Protein AF-A0A935B4Y3-F1 (afdb_monomer)

Foldseek 3Di:
DKDFDAAWDKDWDADDQPFDADDDPPLQDWWWKFKDKQNHTQDIDTGHHDVLVVCCVPPNDVSSVVRSVSRGGRMDTDGGGMIDIDIDTDDDDLVDDPDDDDPPDPPPPDPSRPDPPDD

Structure (mmCIF, N/CA/C/O backbone):
data_AF-A0A935B4Y3-F1
#
_entry.id   AF-A0A935B4Y3-F1
#
loop_
_atom_site.group_PDB
_atom_site.id
_atom_site.type_symbol
_atom_site.label_atom_id
_atom_site.label_alt_id
_atom_site.label_comp_id
_atom_site.label_asym_id
_atom_site.label_entity_id
_atom_site.label_seq_id
_atom_site.pdbx_PDB_ins_code
_atom_site.Cartn_x
_atom_site.Cartn_y
_atom_site.Cartn_z
_atom_site.occupancy
_atom_site.B_iso_or_equiv
_atom_site.auth_seq_id
_atom_site.auth_comp_id
_atom_site.auth_asym_id
_atom_site.auth_atom_id
_atom_site.pdbx_PDB_model_num
ATOM 1 N N . MET A 1 1 ? -0.509 -6.321 11.511 1.00 90.62 1 MET A N 1
ATOM 2 C CA . MET A 1 1 ? -0.056 -5.578 12.703 1.00 90.62 1 MET A CA 1
ATOM 3 C C . MET A 1 1 ? -1.295 -5.080 13.417 1.00 90.62 1 MET A C 1
ATOM 5 O O . MET A 1 1 ? -2.288 -4.817 12.747 1.00 90.62 1 MET A O 1
ATOM 9 N N . ASP A 1 2 ? -1.262 -5.025 14.742 1.00 96.38 2 ASP A N 1
ATOM 10 C CA . ASP A 1 2 ? -2.364 -4.474 15.527 1.00 96.38 2 ASP A CA 1
ATOM 11 C C . ASP A 1 2 ? -2.049 -3.010 15.843 1.00 96.38 2 ASP A C 1
ATOM 13 O O . ASP A 1 2 ? -0.922 -2.686 16.223 1.00 96.38 2 ASP A O 1
ATOM 17 N N . HIS A 1 3 ? -3.020 -2.128 15.624 1.00 95.94 3 HIS A N 1
ATOM 18 C CA . HIS A 1 3 ? -2.878 -0.685 15.788 1.00 95.94 3 HIS A CA 1
ATOM 19 C C . HIS A 1 3 ? -4.051 -0.127 16.594 1.00 95.94 3 HIS A C 1
ATOM 21 O O . HIS A 1 3 ? -5.189 -0.549 16.393 1.00 95.94 3 HIS A O 1
ATOM 27 N N . ILE A 1 4 ? -3.777 0.815 17.499 1.00 97.25 4 ILE A N 1
ATOM 28 C CA . ILE A 1 4 ? -4.808 1.481 18.300 1.00 97.25 4 ILE A CA 1
ATOM 29 C C . ILE A 1 4 ? -5.121 2.834 17.670 1.00 97.25 4 ILE A C 1
ATOM 31 O O . ILE A 1 4 ? -4.281 3.733 17.678 1.00 97.25 4 ILE A O 1
ATOM 35 N N . PHE A 1 5 ? -6.343 2.980 17.168 1.00 97.56 5 PHE A N 1
ATOM 36 C CA . PHE A 1 5 ? -6.866 4.242 16.668 1.00 97.56 5 PHE A CA 1
ATOM 37 C C . PHE A 1 5 ? -7.464 5.047 17.836 1.00 97.56 5 PHE A C 1
ATOM 39 O O . PHE A 1 5 ? -8.322 4.528 18.556 1.00 97.56 5 PHE A O 1
ATOM 46 N N . PRO A 1 6 ? -7.024 6.297 18.070 1.00 97.38 6 PRO A N 1
ATOM 47 C CA . PRO A 1 6 ? -7.409 7.067 19.257 1.00 97.38 6 PRO A CA 1
ATOM 48 C C . PRO A 1 6 ? -8.861 7.562 19.239 1.00 97.38 6 PRO A C 1
ATOM 50 O O . PRO A 1 6 ? -9.416 7.857 20.295 1.00 97.38 6 PRO A O 1
ATOM 53 N N . ALA A 1 7 ? -9.470 7.685 18.058 1.00 97.88 7 ALA A N 1
ATOM 54 C CA . ALA A 1 7 ? -10.818 8.215 17.886 1.00 97.88 7 ALA A CA 1
ATOM 55 C C . ALA A 1 7 ? -11.513 7.628 16.649 1.00 97.88 7 ALA A C 1
ATOM 57 O O . ALA A 1 7 ? -10.876 7.073 15.753 1.00 97.88 7 ALA A O 1
ATOM 58 N N . ASP A 1 8 ? -12.827 7.808 16.569 1.00 98.12 8 ASP A N 1
ATOM 59 C CA . ASP A 1 8 ? -13.571 7.582 15.335 1.00 98.12 8 ASP A CA 1
ATOM 60 C C . ASP A 1 8 ? -13.166 8.639 14.302 1.00 98.12 8 ASP A C 1
ATOM 62 O O . ASP A 1 8 ? -13.264 9.838 14.571 1.00 98.12 8 ASP A O 1
ATOM 66 N N . GLY A 1 9 ? -12.732 8.223 13.112 1.00 97.50 9 GLY A N 1
ATOM 67 C CA . GLY A 1 9 ? -12.275 9.192 12.120 1.00 97.50 9 GLY A CA 1
ATOM 68 C C . GLY A 1 9 ? -11.803 8.613 10.796 1.00 97.50 9 GLY A C 1
ATOM 69 O O . GLY A 1 9 ? -11.856 7.406 10.552 1.00 97.50 9 GLY A O 1
ATOM 70 N N . GLU A 1 10 ? -11.368 9.524 9.929 1.00 97.94 10 GLU A N 1
ATOM 71 C CA . GLU A 1 10 ? -10.611 9.211 8.721 1.00 97.94 10 GLU A CA 1
ATOM 72 C C . GLU A 1 10 ? -9.119 9.174 9.061 1.00 97.94 10 GLU A C 1
ATOM 74 O O . GLU A 1 10 ? -8.600 10.066 9.732 1.00 97.94 10 GLU A O 1
ATOM 79 N N . TYR A 1 11 ? -8.447 8.132 8.589 1.00 97.31 11 TYR A N 1
ATOM 80 C CA . TYR A 1 11 ? -7.025 7.898 8.770 1.00 97.31 11 TYR A CA 1
ATOM 81 C C . TYR A 1 11 ? 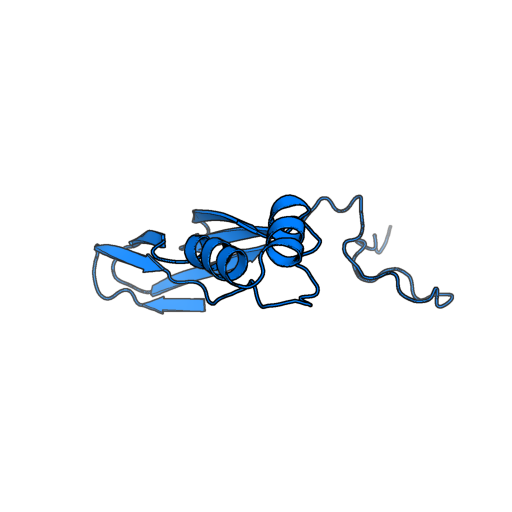-6.350 7.723 7.418 1.00 97.31 11 TYR A C 1
ATOM 83 O O . TYR A 1 11 ? -6.983 7.352 6.426 1.00 97.31 11 TYR A O 1
ATOM 91 N N . GLU A 1 12 ? -5.045 7.971 7.401 1.00 97.38 12 GLU A N 1
ATOM 92 C CA . GLU A 1 12 ? -4.206 7.818 6.224 1.00 97.38 12 GLU A CA 1
ATOM 93 C C . GLU A 1 12 ? -3.199 6.685 6.431 1.00 97.38 12 GLU A C 1
ATOM 95 O O . GLU A 1 12 ? -2.458 6.653 7.415 1.00 97.38 12 GLU A O 1
ATOM 100 N N . LEU A 1 13 ? -3.171 5.754 5.482 1.00 96.19 13 LEU A N 1
ATOM 101 C CA . LEU A 1 13 ? -2.174 4.704 5.380 1.00 96.19 13 LEU A CA 1
ATOM 102 C C . LEU A 1 13 ? -1.134 5.096 4.327 1.00 96.19 13 LEU A C 1
ATOM 104 O O . LEU A 1 13 ? -1.454 5.345 3.165 1.00 96.19 13 LEU A O 1
ATOM 108 N N . ASN A 1 14 ? 0.131 5.082 4.736 1.00 97.31 14 ASN A N 1
ATOM 109 C CA . ASN A 1 14 ? 1.274 5.190 3.841 1.00 97.31 14 ASN A CA 1
ATOM 110 C C . ASN A 1 14 ? 2.041 3.871 3.863 1.00 97.31 14 ASN A C 1
ATOM 112 O O . ASN A 1 14 ? 2.554 3.451 4.900 1.00 97.31 14 ASN A O 1
ATOM 116 N N . ILE A 1 15 ? 2.116 3.212 2.711 1.00 95.25 15 ILE A N 1
ATOM 117 C CA . ILE A 1 15 ? 2.874 1.975 2.536 1.00 95.25 15 ILE A CA 1
ATOM 118 C C . ILE A 1 15 ? 4.280 2.358 2.079 1.00 95.25 15 ILE A C 1
ATOM 120 O O . ILE A 1 15 ? 4.450 3.261 1.259 1.00 95.25 15 ILE A O 1
ATOM 124 N N . ASN A 1 16 ? 5.310 1.711 2.625 1.00 92.56 16 ASN A N 1
ATOM 125 C CA . ASN A 1 16 ? 6.701 1.982 2.253 1.00 92.56 16 ASN A CA 1
ATOM 126 C C . ASN A 1 16 ? 6.947 1.791 0.750 1.00 92.56 16 ASN A C 1
ATOM 128 O O . ASN A 1 16 ? 6.230 1.054 0.080 1.00 92.56 16 ASN A O 1
ATOM 132 N N . ASN A 1 17 ? 7.976 2.465 0.232 1.00 91.69 17 ASN A N 1
ATOM 133 C CA . ASN A 1 17 ? 8.332 2.372 -1.182 1.00 91.69 17 ASN A CA 1
ATOM 134 C C . ASN A 1 17 ? 8.700 0.929 -1.546 1.00 91.69 17 ASN A C 1
ATOM 136 O O . ASN A 1 17 ? 9.545 0.316 -0.884 1.00 91.69 17 ASN A O 1
ATOM 140 N N . MET A 1 18 ? 8.070 0.425 -2.605 1.00 89.69 18 MET A N 1
ATOM 141 C CA . MET A 1 18 ? 8.258 -0.935 -3.117 1.00 89.69 18 MET A CA 1
ATOM 142 C C . MET A 1 18 ? 9.045 -0.934 -4.428 1.00 89.69 18 MET A C 1
ATOM 144 O O . MET A 1 18 ? 9.868 -1.819 -4.637 1.00 89.69 18 MET A O 1
ATOM 148 N N . ALA A 1 19 ? 8.870 0.090 -5.270 1.00 88.69 19 ALA A N 1
ATOM 149 C CA . ALA A 1 19 ? 9.716 0.285 -6.440 1.00 88.69 19 ALA A CA 1
ATOM 150 C C . ALA A 1 19 ? 11.042 0.939 -6.026 1.00 88.69 19 ALA A C 1
ATOM 152 O O . ALA A 1 19 ? 11.064 1.895 -5.241 1.00 88.69 19 ALA A O 1
ATOM 153 N N . ARG A 1 20 ? 12.148 0.429 -6.568 1.00 80.44 20 ARG A N 1
ATOM 154 C CA . ARG A 1 20 ? 13.507 0.977 -6.431 1.00 80.44 20 ARG A CA 1
ATOM 155 C C . ARG A 1 20 ? 14.163 1.020 -7.821 1.00 80.44 20 ARG A C 1
ATOM 157 O O . ARG A 1 20 ? 13.621 0.462 -8.769 1.00 80.44 20 ARG A O 1
ATOM 164 N N . ALA A 1 21 ? 15.280 1.728 -7.958 1.00 71.69 21 ALA A N 1
ATOM 165 C CA . ALA A 1 21 ? 15.923 1.951 -9.255 1.00 71.69 21 ALA A CA 1
ATOM 166 C C . ALA A 1 21 ? 16.534 0.675 -9.882 1.00 71.69 21 ALA A C 1
ATOM 168 O O . ALA A 1 21 ? 16.873 -0.265 -9.167 1.00 71.69 21 ALA A O 1
ATOM 169 N N . LEU A 1 22 ? 16.698 0.729 -11.214 1.00 58.72 22 LEU A N 1
ATOM 170 C CA . LEU A 1 22 ? 17.447 -0.095 -12.192 1.00 58.72 22 LEU A CA 1
ATOM 171 C C . LEU A 1 22 ? 17.428 -1.638 -12.109 1.00 58.72 22 LEU A C 1
ATOM 173 O O . LEU A 1 22 ? 17.407 -2.258 -13.165 1.00 58.72 22 LEU A O 1
ATOM 177 N N . TRP A 1 23 ? 17.410 -2.276 -10.937 1.00 57.28 23 TRP A N 1
ATOM 178 C CA . TRP A 1 23 ? 17.471 -3.740 -10.802 1.00 57.28 23 TRP A CA 1
ATOM 179 C C . TRP A 1 23 ? 16.712 -4.213 -9.559 1.00 57.28 23 TRP A C 1
ATOM 181 O O . TRP A 1 23 ? 17.306 -4.457 -8.507 1.00 57.28 23 TRP A O 1
ATOM 191 N N . VAL A 1 24 ? 15.386 -4.318 -9.665 1.00 59.06 24 VAL A N 1
ATOM 192 C CA . VAL A 1 24 ? 14.53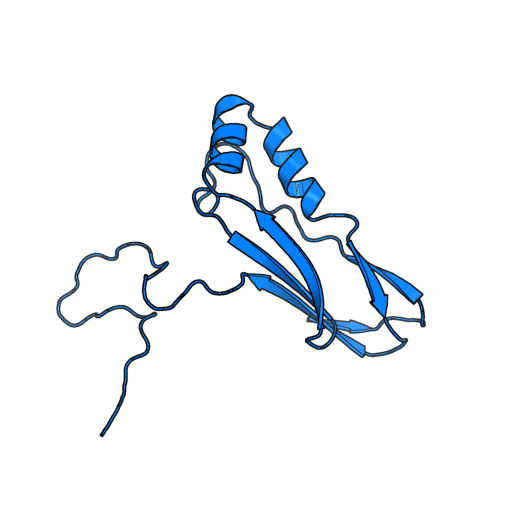1 -4.792 -8.567 1.00 59.06 24 VAL A CA 1
ATOM 193 C C . VAL A 1 24 ? 13.891 -6.110 -8.955 1.00 59.06 24 VAL A C 1
ATOM 195 O O . VAL A 1 24 ? 12.956 -6.130 -9.749 1.00 59.06 24 VAL A O 1
ATOM 198 N N . GLU A 1 25 ? 14.388 -7.193 -8.361 1.00 64.06 25 GLU A N 1
ATOM 199 C CA . GLU A 1 25 ? 13.717 -8.492 -8.400 1.00 64.06 25 GLU A CA 1
ATOM 200 C C . GLU A 1 25 ? 12.277 -8.346 -7.883 1.00 64.06 25 GLU A C 1
ATOM 202 O O . GLU A 1 25 ? 12.036 -7.775 -6.814 1.00 64.06 25 GLU A O 1
ATOM 207 N N . GLY A 1 26 ? 11.318 -8.855 -8.651 1.00 70.94 26 GLY A N 1
ATOM 208 C CA . GLY A 1 26 ? 9.892 -8.833 -8.345 1.00 70.94 26 GLY A CA 1
ATOM 209 C C . GLY A 1 26 ? 9.087 -7.751 -9.068 1.00 70.94 26 GLY A C 1
ATOM 210 O O . GLY A 1 26 ? 7.862 -7.866 -9.096 1.00 70.94 26 GLY A O 1
ATOM 211 N N . MET A 1 27 ? 9.722 -6.743 -9.684 1.00 84.31 27 MET A N 1
ATOM 212 C CA . MET A 1 27 ? 9.018 -5.733 -10.499 1.00 84.31 27 MET A CA 1
ATOM 213 C C . MET A 1 27 ? 8.715 -6.215 -11.921 1.00 84.31 27 MET A C 1
ATOM 215 O O . MET A 1 27 ? 7.835 -5.660 -12.574 1.00 84.31 27 MET A O 1
ATOM 219 N N . GLU A 1 28 ? 9.365 -7.286 -12.381 1.00 82.38 28 GLU A N 1
ATOM 220 C CA . GLU A 1 28 ? 9.085 -7.925 -13.670 1.00 82.38 28 GLU A CA 1
ATOM 221 C C . GLU A 1 28 ? 7.681 -8.551 -13.746 1.00 82.38 28 GLU A C 1
ATOM 223 O O . GLU A 1 28 ? 7.148 -8.778 -14.832 1.00 82.38 28 GLU A O 1
ATOM 228 N N . PHE A 1 29 ? 7.059 -8.798 -12.593 1.00 85.56 29 PHE A N 1
ATOM 229 C CA . PHE A 1 29 ? 5.751 -9.422 -12.485 1.00 85.56 29 PHE A CA 1
ATOM 230 C C . PHE A 1 29 ? 4.688 -8.427 -12.036 1.00 85.56 29 PHE A C 1
ATOM 232 O O . PHE A 1 29 ? 4.938 -7.576 -11.186 1.00 85.56 29 PHE A O 1
ATOM 239 N N . GLU A 1 30 ? 3.473 -8.571 -12.568 1.00 89.75 30 GLU A N 1
ATOM 240 C CA . GLU A 1 30 ? 2.331 -7.843 -12.027 1.00 89.75 30 GLU A CA 1
ATOM 241 C C . GLU A 1 30 ? 1.974 -8.408 -10.645 1.00 89.75 30 GLU A C 1
ATOM 243 O O . GLU A 1 30 ? 1.649 -9.594 -10.511 1.00 89.75 30 GLU A O 1
ATOM 248 N N . ASN A 1 31 ? 2.029 -7.550 -9.625 1.00 89.62 31 ASN A N 1
ATOM 249 C CA . ASN A 1 31 ? 1.689 -7.881 -8.249 1.00 89.62 31 ASN A CA 1
ATOM 250 C C . ASN A 1 31 ? 0.477 -7.068 -7.791 1.00 89.62 31 ASN A C 1
ATOM 252 O O . ASN A 1 31 ? 0.484 -5.838 -7.824 1.00 89.62 31 ASN A O 1
ATOM 256 N N . GLN A 1 32 ? -0.543 -7.762 -7.285 1.00 93.00 32 GLN A N 1
ATOM 257 C CA . GLN A 1 32 ? -1.744 -7.142 -6.728 1.00 93.00 32 GLN A CA 1
ATOM 258 C C . GLN A 1 32 ? -1.562 -6.932 -5.224 1.00 93.00 32 GLN A C 1
ATOM 260 O O . GLN A 1 32 ? -1.714 -7.863 -4.430 1.00 93.00 32 GLN A O 1
ATOM 265 N N . LEU A 1 33 ? -1.205 -5.714 -4.827 1.00 94.31 33 LEU A N 1
ATOM 266 C CA . LEU A 1 33 ? -1.083 -5.321 -3.429 1.00 94.31 33 LEU A CA 1
ATOM 267 C C . LEU A 1 33 ? -2.463 -4.972 -2.868 1.00 94.31 33 LEU A C 1
ATOM 269 O O . LEU A 1 33 ? -3.209 -4.200 -3.464 1.00 94.31 33 LEU A O 1
ATOM 273 N N . VAL A 1 34 ? -2.781 -5.491 -1.684 1.00 96.62 34 VAL A N 1
ATOM 274 C CA . VAL A 1 34 ? -4.025 -5.213 -0.962 1.00 96.62 34 VAL A CA 1
ATOM 275 C C . VAL A 1 34 ? -3.733 -4.726 0.453 1.00 96.62 34 VAL A C 1
ATOM 277 O O . VAL A 1 34 ? -2.865 -5.264 1.146 1.00 96.62 34 VAL A O 1
ATOM 280 N N . ALA A 1 35 ? -4.489 -3.722 0.899 1.00 97.31 35 ALA A N 1
ATOM 281 C CA . ALA A 1 35 ? -4.522 -3.300 2.294 1.00 97.31 35 ALA A CA 1
ATOM 282 C C . ALA A 1 35 ? -5.891 -3.607 2.903 1.00 97.31 35 ALA A C 1
ATOM 284 O O . ALA A 1 35 ? -6.934 -3.335 2.298 1.00 97.31 35 ALA A O 1
ATOM 285 N N . LEU A 1 36 ? -5.882 -4.170 4.108 1.00 97.69 36 LEU A N 1
ATOM 286 C CA . LEU A 1 36 ? -7.072 -4.560 4.848 1.00 97.69 36 LEU A CA 1
ATOM 287 C C . LEU A 1 36 ? -7.056 -3.974 6.257 1.00 97.69 36 LEU A C 1
ATOM 289 O O . LEU A 1 36 ? -6.009 -3.931 6.907 1.00 97.69 36 LEU A O 1
ATOM 293 N N . VAL A 1 37 ? -8.242 -3.602 6.731 1.00 97.50 37 VAL A N 1
ATOM 294 C CA . VAL A 1 37 ? -8.518 -3.237 8.123 1.00 97.50 37 VAL A CA 1
ATOM 295 C C . VAL A 1 37 ? -9.604 -4.179 8.627 1.00 97.50 37 VAL A C 1
ATOM 297 O O . VAL A 1 37 ? -10.667 -4.274 8.022 1.00 97.50 37 VAL A O 1
ATOM 300 N N . ASP A 1 38 ? -9.296 -4.955 9.665 1.00 96.81 38 ASP A N 1
ATOM 301 C CA . ASP A 1 38 ? -10.160 -6.013 10.221 1.00 96.81 38 ASP A CA 1
ATOM 302 C C . ASP A 1 38 ? -10.675 -7.016 9.176 1.00 96.81 38 ASP A C 1
ATOM 304 O O . ASP A 1 38 ? -11.808 -7.487 9.222 1.00 96.81 38 ASP A O 1
ATOM 308 N N . GLY A 1 39 ? -9.833 -7.333 8.189 1.00 95.44 39 GLY A N 1
ATOM 309 C CA . GLY A 1 39 ? -10.184 -8.238 7.091 1.00 95.44 39 GLY A CA 1
ATOM 310 C C . GLY A 1 39 ? -11.031 -7.602 5.984 1.00 95.44 39 GLY A C 1
ATOM 311 O O . GLY A 1 39 ? -11.261 -8.243 4.962 1.00 95.44 39 GLY A O 1
ATOM 312 N N . VAL A 1 40 ? -11.437 -6.338 6.125 1.00 96.06 40 VAL A N 1
ATOM 313 C CA . VAL A 1 40 ? -12.122 -5.582 5.071 1.00 96.06 40 VAL A CA 1
ATOM 314 C C . VAL A 1 40 ? -11.089 -4.884 4.196 1.00 96.06 40 VAL A C 1
ATOM 316 O O . VAL A 1 40 ? -10.238 -4.146 4.690 1.00 96.06 40 VAL A O 1
ATOM 319 N N . LYS A 1 41 ? -11.156 -5.109 2.881 1.00 96.75 41 LYS A N 1
ATOM 320 C CA . LYS A 1 41 ? -10.268 -4.460 1.911 1.00 96.75 41 LYS A CA 1
ATOM 321 C C . LYS A 1 41 ? -10.563 -2.961 1.852 1.00 96.75 41 LYS A C 1
ATOM 323 O O . LYS A 1 41 ? -11.666 -2.568 1.482 1.00 96.75 41 LYS A O 1
ATOM 328 N N . VAL A 1 42 ? -9.563 -2.150 2.178 1.00 97.12 42 VAL A N 1
ATOM 329 C CA . VAL A 1 42 ? -9.638 -0.681 2.115 1.00 97.12 42 VAL A CA 1
ATOM 330 C C . VAL A 1 42 ? -8.897 -0.113 0.909 1.00 97.12 42 VAL A C 1
ATOM 332 O O . VAL A 1 42 ? -9.175 1.007 0.496 1.00 97.12 42 VAL A O 1
ATOM 335 N N . TYR A 1 43 ? -7.968 -0.878 0.328 1.00 97.81 43 TYR A N 1
ATOM 336 C CA . TYR A 1 43 ? -7.179 -0.447 -0.822 1.00 97.81 43 TYR A CA 1
ATOM 337 C C . TYR A 1 43 ? -6.661 -1.633 -1.638 1.00 97.81 43 TYR A C 1
ATOM 339 O O . TYR A 1 43 ? -6.399 -2.706 -1.088 1.00 97.81 43 TYR A O 1
ATOM 347 N N . GLU A 1 44 ? -6.497 -1.421 -2.942 1.00 96.62 44 GLU A N 1
ATOM 348 C CA . GLU A 1 44 ? -5.896 -2.362 -3.885 1.00 96.62 44 GLU A CA 1
ATOM 349 C C . GLU A 1 44 ? -5.142 -1.589 -4.967 1.00 96.62 44 GLU A C 1
ATOM 351 O O . GLU A 1 44 ? -5.643 -0.582 -5.470 1.00 96.62 44 GLU A O 1
ATOM 356 N N . ALA A 1 45 ? -3.949 -2.062 -5.320 1.00 95.62 45 ALA A N 1
ATOM 357 C CA . ALA A 1 45 ? -3.154 -1.506 -6.404 1.00 95.62 45 ALA A CA 1
ATOM 358 C C . ALA A 1 45 ? -2.327 -2.580 -7.102 1.00 95.62 45 ALA A C 1
ATOM 360 O O . ALA A 1 45 ? -1.796 -3.488 -6.464 1.00 95.62 45 ALA A O 1
ATOM 361 N N . SER A 1 46 ? -2.159 -2.397 -8.409 1.00 94.31 46 SER A N 1
ATOM 362 C CA . SER A 1 46 ? -1.205 -3.154 -9.209 1.00 94.31 46 SER A CA 1
ATOM 363 C C . SER A 1 46 ? 0.146 -2.431 -9.241 1.00 94.31 46 SER A C 1
ATOM 365 O O . SER A 1 46 ? 0.205 -1.221 -9.509 1.00 94.31 46 SER A O 1
ATOM 367 N N . ILE A 1 47 ? 1.220 -3.162 -8.941 1.00 93.06 47 ILE A N 1
ATOM 368 C CA . ILE A 1 47 ? 2.607 -2.703 -9.076 1.00 93.06 47 ILE A CA 1
ATOM 369 C C . ILE A 1 47 ? 3.439 -3.746 -9.829 1.00 93.06 47 ILE A C 1
ATOM 371 O O . ILE A 1 47 ? 3.279 -4.949 -9.610 1.00 93.06 47 ILE A O 1
ATOM 375 N N . GLY A 1 48 ? 4.349 -3.281 -10.681 1.00 91.00 48 GLY A N 1
ATOM 376 C CA . GLY A 1 48 ? 5.205 -4.149 -11.490 1.00 91.00 48 GLY A CA 1
ATOM 377 C C . GLY A 1 48 ? 4.567 -4.564 -12.816 1.00 91.00 48 GLY A C 1
ATOM 378 O O . GLY A 1 48 ? 3.626 -3.938 -13.305 1.00 91.00 48 GLY A O 1
ATOM 379 N N . GLY A 1 49 ? 5.119 -5.610 -13.420 1.00 90.75 49 GLY A N 1
ATOM 380 C CA . GLY A 1 49 ? 4.739 -6.096 -14.741 1.00 90.75 49 GLY A CA 1
ATOM 381 C C . GLY A 1 49 ? 5.342 -5.262 -15.871 1.00 90.75 49 GLY A C 1
ATOM 382 O O . GLY A 1 49 ? 6.095 -4.314 -15.644 1.00 90.75 49 GLY A O 1
ATOM 383 N N . ASP A 1 50 ? 4.992 -5.614 -17.110 1.00 91.06 50 ASP A N 1
ATOM 384 C CA . ASP A 1 50 ? 5.607 -5.054 -18.323 1.00 91.06 50 ASP A CA 1
ATOM 385 C C . ASP A 1 50 ? 5.568 -3.519 -18.368 1.00 91.06 50 ASP A C 1
ATOM 387 O O . ASP A 1 50 ? 6.559 -2.876 -18.703 1.00 91.06 50 ASP A O 1
ATOM 391 N N . VAL A 1 51 ? 4.449 -2.912 -17.962 1.00 91.94 51 VAL A N 1
ATOM 392 C CA . VAL A 1 51 ? 4.260 -1.455 -18.021 1.00 91.94 51 VAL A CA 1
ATOM 393 C C . VAL A 1 51 ? 5.207 -0.723 -17.074 1.00 91.94 51 VAL A C 1
ATOM 395 O O . VAL A 1 51 ? 5.906 0.202 -17.495 1.00 91.94 51 VAL A O 1
ATOM 398 N N . ASP A 1 52 ? 5.226 -1.121 -15.802 1.00 91.50 52 ASP A N 1
ATOM 399 C CA . ASP A 1 52 ? 6.051 -0.472 -14.786 1.00 91.50 52 ASP A CA 1
ATOM 400 C C . ASP A 1 52 ? 7.536 -0.774 -15.031 1.00 91.50 52 ASP A C 1
ATOM 402 O O . ASP A 1 52 ? 8.357 0.143 -14.989 1.00 91.50 52 ASP A O 1
ATOM 406 N N . GLN A 1 53 ? 7.873 -2.020 -15.382 1.00 89.00 53 GLN A N 1
ATOM 407 C CA . GLN A 1 53 ? 9.244 -2.429 -15.687 1.0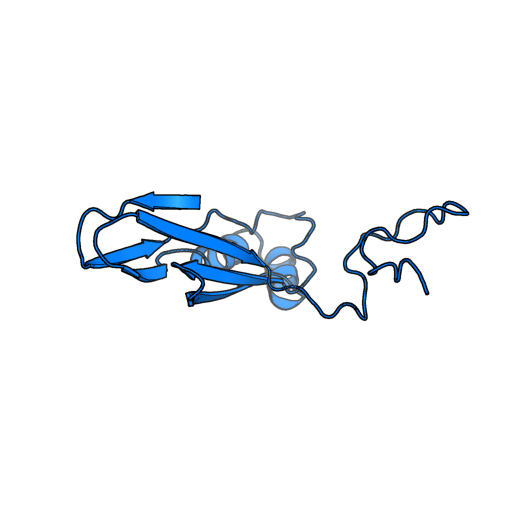0 89.00 53 GLN A CA 1
ATOM 408 C C . GLN A 1 53 ? 9.805 -1.661 -16.887 1.00 89.00 53 GLN A C 1
ATOM 410 O O . GLN A 1 53 ? 10.887 -1.081 -16.804 1.00 89.00 53 GLN A O 1
ATOM 415 N N . LYS A 1 54 ? 9.051 -1.588 -17.989 1.00 89.88 54 LYS A N 1
ATOM 416 C CA . LYS A 1 54 ? 9.448 -0.833 -19.182 1.00 89.88 54 LYS A CA 1
ATOM 417 C C . LYS A 1 54 ? 9.582 0.655 -18.893 1.00 89.88 54 LYS A C 1
ATOM 419 O O . LYS A 1 54 ? 10.475 1.307 -19.428 1.00 89.88 54 LYS A O 1
ATOM 424 N N . ALA A 1 55 ? 8.696 1.217 -18.071 1.00 90.62 55 ALA A N 1
ATOM 425 C CA . ALA A 1 55 ? 8.787 2.619 -17.700 1.00 90.62 55 ALA A CA 1
ATOM 426 C C . ALA A 1 55 ? 10.079 2.895 -16.921 1.00 90.62 55 ALA A C 1
ATOM 428 O O . ALA A 1 55 ? 10.786 3.836 -17.282 1.00 90.62 55 ALA A O 1
ATOM 429 N N . ILE A 1 56 ? 10.399 2.073 -15.916 1.00 89.19 56 ILE A N 1
ATOM 430 C CA . ILE A 1 56 ? 11.633 2.184 -15.122 1.00 89.19 56 ILE A CA 1
ATOM 431 C C . ILE A 1 56 ? 12.867 2.044 -16.019 1.00 89.19 56 ILE A C 1
ATOM 433 O O . ILE A 1 56 ? 13.744 2.901 -15.968 1.00 89.19 56 ILE A O 1
ATOM 437 N N . ASP A 1 57 ? 12.911 1.021 -16.876 1.00 87.06 57 ASP A N 1
ATOM 438 C CA . ASP A 1 57 ? 14.028 0.770 -17.797 1.00 87.06 57 ASP A CA 1
ATOM 439 C C . ASP A 1 57 ? 14.293 1.962 -18.733 1.00 87.06 57 ASP A C 1
ATOM 441 O O . ASP A 1 57 ? 15.426 2.408 -18.895 1.00 87.06 57 ASP A O 1
ATOM 445 N N . GLN A 1 58 ? 13.232 2.543 -19.301 1.00 90.88 58 GLN A N 1
ATOM 446 C CA . GLN A 1 58 ? 13.360 3.587 -20.321 1.00 90.88 58 GLN A CA 1
ATOM 447 C C . GLN A 1 58 ? 13.476 5.009 -19.762 1.00 90.88 58 GLN A C 1
ATOM 449 O O . GLN A 1 58 ? 13.968 5.898 -20.458 1.00 90.88 58 GLN A O 1
ATOM 454 N N . LYS A 1 59 ? 12.957 5.266 -18.555 1.00 90.69 59 LYS A N 1
ATOM 455 C CA . LYS A 1 59 ? 12.809 6.628 -18.005 1.00 90.69 59 LYS A CA 1
ATOM 456 C C . LYS A 1 59 ? 13.435 6.812 -16.617 1.00 90.69 59 LYS A C 1
ATOM 458 O O . LYS A 1 59 ? 13.441 7.938 -16.123 1.00 90.69 59 LYS A O 1
ATOM 463 N N . GLY A 1 60 ? 13.949 5.754 -15.990 1.00 87.44 60 GLY A N 1
ATOM 464 C CA . GLY A 1 60 ? 14.659 5.817 -14.712 1.00 87.44 60 GLY A CA 1
ATOM 465 C C . GLY A 1 60 ? 13.766 6.187 -13.523 1.00 87.44 60 GLY A C 1
ATOM 466 O O . GLY A 1 60 ? 12.740 5.550 -13.279 1.00 87.44 60 GLY A O 1
ATOM 467 N N . ASP A 1 61 ? 14.171 7.213 -12.772 1.00 88.19 61 ASP A N 1
ATOM 468 C CA . ASP A 1 61 ? 13.634 7.523 -11.437 1.00 88.19 61 ASP A CA 1
ATOM 469 C C . ASP A 1 61 ? 12.188 8.046 -11.437 1.00 88.19 61 ASP A C 1
ATOM 471 O O . ASP A 1 61 ? 11.408 7.717 -10.546 1.00 88.19 61 ASP A O 1
ATOM 475 N N . ALA A 1 62 ? 11.775 8.815 -12.449 1.00 92.75 62 ALA A N 1
ATOM 476 C CA . ALA A 1 62 ? 10.424 9.389 -12.483 1.00 92.75 62 ALA A CA 1
ATOM 477 C C . ALA A 1 62 ? 9.297 8.321 -12.428 1.00 92.75 62 ALA A C 1
ATOM 479 O O . ALA A 1 62 ? 8.342 8.484 -11.664 1.00 92.75 62 ALA A O 1
ATOM 480 N N . PRO A 1 63 ? 9.378 7.205 -13.179 1.00 92.25 63 PRO A N 1
ATOM 481 C CA . PRO A 1 63 ? 8.498 6.051 -12.990 1.00 92.25 63 PRO A CA 1
ATOM 482 C C . PRO A 1 63 ? 8.536 5.437 -11.590 1.00 92.25 63 PRO A C 1
ATOM 484 O O . PRO A 1 63 ? 7.484 5.058 -11.078 1.00 92.25 63 PRO A O 1
ATOM 487 N N . VAL A 1 64 ? 9.715 5.338 -10.968 1.00 91.81 64 VAL A N 1
ATOM 488 C CA . VAL A 1 64 ? 9.867 4.778 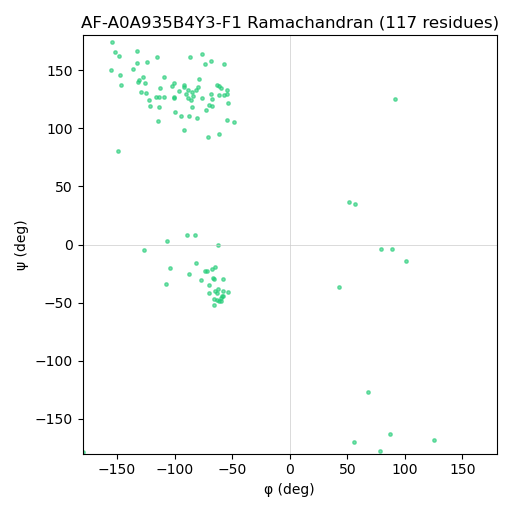-9.615 1.00 91.81 64 VAL A CA 1
ATOM 489 C C . VAL A 1 64 ? 9.045 5.595 -8.616 1.00 91.81 64 VAL A C 1
ATOM 491 O O . VAL A 1 64 ? 8.276 5.031 -7.832 1.00 91.81 64 VAL A O 1
ATOM 494 N N . ASP A 1 65 ? 9.130 6.921 -8.690 1.00 93.62 65 ASP A N 1
ATOM 495 C CA . ASP A 1 65 ? 8.342 7.828 -7.851 1.00 93.62 65 ASP A CA 1
ATOM 496 C C . ASP A 1 65 ? 6.841 7.734 -8.139 1.00 93.62 65 ASP A C 1
ATOM 498 O O . ASP A 1 65 ? 6.021 7.715 -7.214 1.00 93.62 65 ASP A O 1
ATOM 502 N N . ALA A 1 66 ? 6.463 7.619 -9.415 1.00 94.31 66 ALA A N 1
ATOM 503 C CA . ALA A 1 66 ? 5.069 7.469 -9.818 1.00 94.31 66 ALA A CA 1
ATOM 504 C C . ALA A 1 66 ? 4.447 6.171 -9.277 1.00 94.31 66 ALA A C 1
ATOM 506 O O . ALA A 1 66 ? 3.317 6.193 -8.785 1.00 94.31 66 ALA A O 1
ATOM 507 N N . ILE A 1 67 ? 5.180 5.054 -9.315 1.00 93.94 67 ILE A N 1
ATOM 508 C CA . ILE A 1 67 ? 4.737 3.771 -8.750 1.00 93.94 67 ILE A CA 1
ATOM 509 C C . ILE A 1 67 ? 4.614 3.883 -7.230 1.00 93.94 67 ILE A C 1
ATOM 511 O O . ILE A 1 67 ? 3.588 3.514 -6.661 1.00 93.94 67 ILE A O 1
ATOM 515 N N . ASN A 1 68 ? 5.618 4.455 -6.563 1.00 94.44 68 ASN A N 1
ATOM 516 C CA . ASN A 1 68 ? 5.605 4.607 -5.109 1.00 94.44 68 ASN A CA 1
ATOM 517 C C . ASN A 1 68 ? 4.521 5.572 -4.615 1.00 94.44 68 ASN A C 1
ATOM 519 O O . ASN A 1 68 ? 4.005 5.378 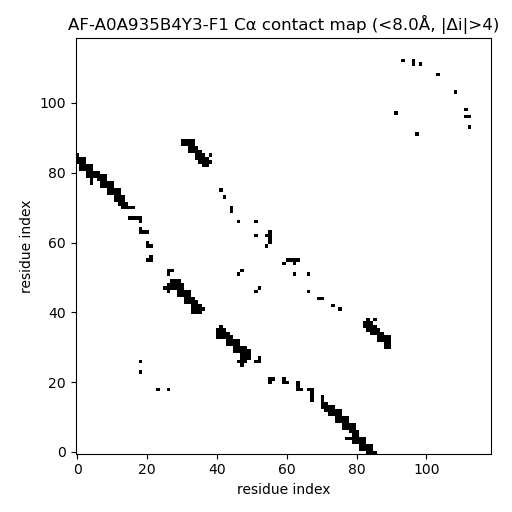-3.518 1.00 94.44 68 ASN A O 1
ATOM 523 N N . THR A 1 69 ? 4.126 6.562 -5.417 1.00 96.62 69 THR A N 1
ATOM 524 C CA . THR A 1 69 ? 3.025 7.484 -5.097 1.00 96.62 69 THR A CA 1
ATOM 525 C C . THR A 1 69 ? 1.676 6.768 -5.044 1.00 96.62 69 THR A C 1
ATOM 527 O O . THR A 1 69 ? 0.832 7.144 -4.233 1.00 96.62 69 THR A O 1
ATOM 530 N N . ARG A 1 70 ? 1.480 5.686 -5.819 1.00 96.56 70 ARG A N 1
ATOM 531 C CA . ARG A 1 70 ? 0.276 4.836 -5.709 1.00 96.56 70 ARG A CA 1
ATOM 532 C C . ARG A 1 70 ? 0.125 4.282 -4.288 1.00 96.56 70 ARG A C 1
ATOM 534 O O . ARG A 1 70 ? -0.979 4.088 -3.813 1.00 96.56 70 ARG A O 1
ATOM 541 N N . LEU A 1 71 ? 1.233 4.083 -3.581 1.00 96.81 71 LEU A N 1
ATOM 542 C CA . LEU A 1 71 ? 1.275 3.480 -2.251 1.00 96.81 71 LEU A CA 1
ATOM 543 C C . LEU A 1 71 ? 1.135 4.499 -1.100 1.00 96.81 71 LEU A C 1
ATOM 545 O O . LEU A 1 71 ? 1.339 4.138 0.063 1.00 96.81 71 LEU A O 1
ATOM 549 N N . LYS A 1 72 ? 0.822 5.767 -1.403 1.00 97.50 72 LYS A N 1
ATOM 550 C CA . LYS A 1 72 ? 0.719 6.867 -0.428 1.00 97.50 72 LYS A CA 1
ATOM 551 C C . LYS A 1 72 ? -0.696 7.416 -0.322 1.00 97.50 72 LYS A C 1
ATOM 553 O O . LYS A 1 72 ? -1.503 7.268 -1.236 1.00 97.50 72 LYS A O 1
ATOM 558 N N . ASN A 1 73 ? -0.953 8.123 0.775 1.00 97.19 73 ASN A N 1
ATOM 559 C CA . ASN A 1 73 ? -2.176 8.891 1.005 1.00 97.19 73 ASN A CA 1
ATOM 560 C C . ASN A 1 73 ? -3.468 8.054 0.905 1.00 97.19 73 ASN A C 1
ATOM 562 O O . ASN A 1 73 ? -4.501 8.529 0.427 1.00 97.19 73 ASN A O 1
ATOM 566 N N . ILE A 1 74 ? -3.417 6.789 1.333 1.00 97.44 74 ILE A N 1
ATOM 567 C CA . ILE A 1 74 ? -4.547 5.860 1.244 1.00 97.44 74 ILE A CA 1
ATOM 568 C C . ILE A 1 74 ? -5.504 6.148 2.401 1.00 97.44 74 ILE A C 1
ATOM 570 O O . ILE A 1 74 ? -5.195 5.853 3.556 1.00 97.44 74 ILE A O 1
ATOM 574 N N . ARG A 1 75 ? -6.675 6.717 2.108 1.00 97.56 75 ARG A N 1
ATOM 575 C CA . ARG A 1 75 ? -7.646 7.113 3.136 1.00 97.56 75 ARG A CA 1
ATOM 576 C C . ARG A 1 75 ? -8.659 6.018 3.438 1.00 97.56 75 ARG A C 1
ATOM 578 O O . ARG A 1 75 ? -9.223 5.415 2.528 1.00 97.56 75 ARG A O 1
ATOM 585 N N . PHE A 1 76 ? -8.926 5.802 4.720 1.00 96.88 76 PHE A N 1
ATOM 586 C CA . PHE A 1 76 ? -9.946 4.870 5.199 1.00 96.88 76 PHE A CA 1
ATOM 587 C C . PHE A 1 76 ? -10.554 5.366 6.513 1.00 96.88 76 PHE A C 1
ATOM 589 O O . PHE A 1 76 ? -9.986 6.215 7.196 1.00 96.88 76 PHE A O 1
ATOM 596 N N . ARG A 1 77 ? -11.727 4.841 6.882 1.00 96.81 77 ARG A N 1
ATOM 597 C CA . ARG A 1 77 ? -12.370 5.148 8.167 1.00 96.81 77 ARG A CA 1
ATOM 598 C C . ARG A 1 77 ? -12.163 4.007 9.151 1.00 96.81 77 ARG A C 1
ATOM 600 O O . ARG A 1 77 ? -12.358 2.852 8.784 1.00 96.81 77 ARG A O 1
ATOM 607 N N . ALA A 1 78 ? -11.833 4.345 10.392 1.00 97.00 78 ALA A N 1
ATOM 608 C CA . ALA A 1 78 ? -11.729 3.396 11.496 1.00 97.00 78 ALA A CA 1
ATOM 609 C C . ALA A 1 78 ? -12.468 3.919 12.732 1.00 97.00 78 ALA A C 1
ATOM 611 O O . ALA A 1 78 ? -12.707 5.124 12.876 1.00 97.00 78 ALA A O 1
ATOM 612 N N . LYS A 1 79 ? -12.863 2.989 13.599 1.00 97.44 79 LYS A N 1
ATOM 613 C CA . LYS A 1 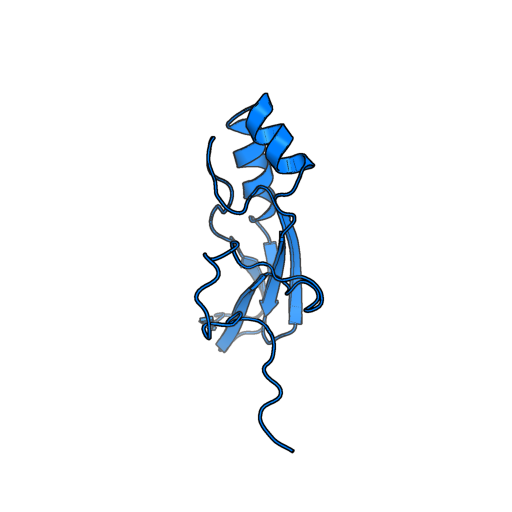79 ? -13.418 3.296 14.916 1.00 97.44 79 LYS A CA 1
ATOM 614 C C . LYS A 1 79 ? -12.289 3.458 15.930 1.00 97.44 79 LYS A C 1
ATOM 616 O O . LYS A 1 79 ? -11.163 3.034 15.688 1.00 97.44 79 LYS A O 1
ATOM 621 N N . ALA A 1 80 ? -12.588 4.104 17.049 1.00 97.44 80 ALA A N 1
ATOM 622 C CA . ALA A 1 80 ? -11.677 4.142 18.178 1.00 97.44 80 ALA A CA 1
ATOM 623 C C . ALA A 1 80 ? -11.462 2.720 18.726 1.00 97.44 80 ALA A C 1
ATOM 625 O O . ALA A 1 80 ? -12.423 1.967 18.899 1.00 97.44 80 ALA A O 1
ATOM 626 N N . GLY A 1 81 ? -10.216 2.374 19.047 1.00 97.69 81 GLY A N 1
ATOM 627 C CA . GLY A 1 81 ? -9.856 1.078 19.624 1.00 97.69 81 GLY A CA 1
ATOM 628 C C . GLY A 1 81 ? -8.775 0.333 18.847 1.00 97.69 81 GLY A C 1
ATOM 629 O O . GLY A 1 81 ? -8.089 0.900 17.999 1.00 97.69 81 GLY A O 1
ATOM 630 N N . GLN A 1 82 ? -8.584 -0.943 19.185 1.00 97.94 82 GLN A N 1
ATOM 631 C CA . GLN A 1 82 ? -7.595 -1.807 18.543 1.00 97.94 82 GLN A CA 1
ATOM 632 C C . GLN A 1 82 ? -8.163 -2.428 17.265 1.00 97.94 82 GLN A C 1
ATOM 634 O O . GLN A 1 82 ? -9.228 -3.036 17.286 1.00 97.94 82 GLN A O 1
ATOM 639 N N . HIS A 1 83 ? -7.396 -2.333 16.186 1.00 97.88 83 HIS A N 1
ATOM 640 C CA . HIS A 1 83 ? -7.757 -2.805 14.857 1.00 97.88 83 HIS A CA 1
ATOM 641 C C . HIS A 1 83 ? -6.586 -3.541 14.202 1.00 97.88 83 HIS A C 1
ATOM 643 O O . HIS A 1 83 ? -5.411 -3.248 14.457 1.00 97.88 83 HIS A O 1
ATOM 649 N N . ARG A 1 84 ? -6.902 -4.491 13.321 1.00 97.88 84 ARG A N 1
ATOM 650 C CA . ARG A 1 84 ? -5.915 -5.286 12.583 1.00 97.88 84 ARG A CA 1
ATOM 651 C C . ARG A 1 84 ? -5.659 -4.654 11.220 1.00 97.88 84 ARG A C 1
ATOM 653 O O . ARG A 1 84 ? -6.505 -4.749 10.338 1.00 97.88 84 ARG A O 1
ATOM 660 N N . VAL A 1 85 ? -4.467 -4.097 11.009 1.00 96.94 85 VAL A N 1
ATOM 661 C CA . VAL A 1 85 ? -4.037 -3.576 9.701 1.00 96.94 85 VAL A CA 1
ATOM 662 C C . VAL A 1 85 ? -3.113 -4.581 9.018 1.00 96.94 85 VAL A C 1
ATOM 664 O O . VAL A 1 85 ? -2.120 -5.044 9.597 1.00 96.94 85 VAL A O 1
ATOM 667 N N . VAL A 1 86 ? -3.440 -4.941 7.780 1.00 97.06 86 VAL A N 1
ATOM 668 C CA . VAL A 1 86 ? -2.688 -5.905 6.969 1.00 97.06 86 VAL A CA 1
ATOM 669 C C . VAL A 1 86 ? -2.395 -5.295 5.610 1.00 97.06 86 VAL A C 1
ATOM 671 O O . VAL A 1 86 ? -3.299 -4.799 4.952 1.00 97.06 86 VAL A O 1
ATOM 674 N N . VAL A 1 87 ? -1.140 -5.373 5.175 1.00 96.19 87 VAL A N 1
ATOM 675 C CA . VAL A 1 87 ? -0.725 -5.068 3.804 1.00 96.19 87 VAL A CA 1
ATOM 676 C C . VAL A 1 87 ? -0.058 -6.321 3.263 1.00 96.19 87 VAL A C 1
ATOM 678 O O . VAL A 1 87 ? 0.844 -6.862 3.904 1.00 96.19 87 VAL A O 1
ATOM 681 N N . THR A 1 88 ? -0.546 -6.834 2.140 1.00 94.25 88 THR A N 1
ATOM 682 C CA . THR A 1 88 ? -0.075 -8.100 1.569 1.00 94.25 88 THR A CA 1
ATOM 683 C C . THR A 1 88 ? -0.302 -8.144 0.060 1.00 94.25 88 THR A C 1
ATOM 685 O O . THR A 1 88 ? -0.917 -7.241 -0.501 1.00 94.25 88 THR A O 1
ATOM 688 N N . PHE A 1 89 ? 0.191 -9.191 -0.594 1.00 90.94 89 PHE A N 1
ATOM 689 C CA . PHE A 1 89 ? -0.061 -9.458 -2.004 1.00 90.94 89 PHE A CA 1
ATOM 690 C C . PHE A 1 89 ? -1.147 -10.517 -2.147 1.00 90.94 89 PHE A C 1
ATOM 692 O O . PHE A 1 89 ? -1.178 -11.505 -1.409 1.00 90.94 89 PHE A O 1
ATOM 699 N N . ARG A 1 90 ? -2.045 -10.323 -3.109 1.00 89.25 90 ARG A N 1
ATOM 700 C CA . ARG A 1 90 ? -3.024 -11.337 -3.482 1.00 89.25 90 ARG A CA 1
ATOM 701 C C . ARG A 1 90 ? -2.296 -12.502 -4.151 1.00 89.25 90 ARG A C 1
ATOM 703 O O . ARG A 1 90 ? -1.529 -12.298 -5.086 1.00 89.25 90 ARG A O 1
ATOM 710 N N . ALA A 1 91 ? -2.561 -13.719 -3.681 1.00 74.31 91 ALA A N 1
ATOM 711 C CA . ALA A 1 91 ? -2.011 -14.925 -4.288 1.00 74.31 91 ALA A CA 1
ATOM 712 C C . ALA A 1 91 ? -2.488 -15.075 -5.745 1.00 74.31 91 ALA A C 1
ATOM 714 O O . ALA A 1 91 ? -3.677 -14.882 -6.030 1.00 74.31 91 ALA A O 1
ATOM 715 N N . ARG A 1 92 ? -1.571 -15.442 -6.650 1.00 68.06 92 ARG A N 1
ATOM 716 C CA . ARG A 1 92 ? -1.913 -15.908 -8.000 1.00 68.06 92 ARG A CA 1
ATOM 717 C C . ARG A 1 92 ? -2.431 -17.347 -7.940 1.00 68.06 92 ARG A C 1
ATOM 719 O O . ARG A 1 92 ? -2.332 -18.017 -6.911 1.00 68.06 92 ARG A O 1
ATOM 726 N N . SER A 1 93 ? -3.081 -17.805 -9.010 1.00 56.88 93 SER A N 1
ATOM 727 C CA . SER A 1 93 ? -3.660 -19.152 -9.053 1.00 56.88 93 SER A CA 1
ATOM 728 C C . SER A 1 93 ? -2.588 -20.226 -8.851 1.00 56.88 93 SER A C 1
ATOM 730 O O . SER A 1 93 ? -1.582 -20.202 -9.547 1.00 56.88 93 SER A O 1
ATOM 732 N N . HIS A 1 94 ? -2.856 -21.229 -8.007 1.00 55.09 94 HIS A N 1
ATOM 733 C CA . HIS A 1 94 ? -1.957 -22.368 -7.739 1.00 55.09 94 HIS A CA 1
ATOM 734 C C . HIS A 1 94 ? -1.642 -23.267 -8.956 1.00 55.09 94 HIS A C 1
ATOM 736 O O . HIS A 1 94 ? -0.943 -24.264 -8.805 1.00 55.09 94 HIS A O 1
ATOM 742 N N . ALA A 1 95 ? -2.193 -22.968 -10.13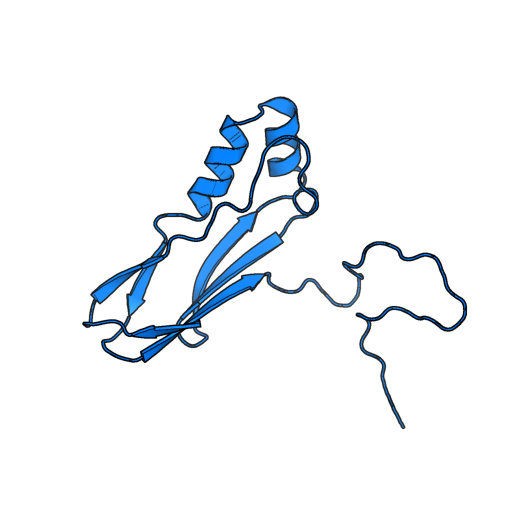7 1.00 54.22 95 ALA A N 1
ATOM 743 C CA . ALA A 1 95 ? -1.897 -23.687 -11.374 1.00 54.22 95 ALA A CA 1
ATOM 744 C C . ALA A 1 95 ? -0.500 -23.352 -11.929 1.00 54.22 95 ALA A C 1
ATOM 746 O O . ALA A 1 95 ? 0.070 -24.163 -12.653 1.00 54.22 95 ALA A O 1
ATOM 747 N N . GLU A 1 96 ? 0.058 -22.195 -11.564 1.00 46.44 96 GLU A N 1
ATOM 748 C CA . GLU A 1 96 ? 1.411 -21.781 -11.927 1.00 46.44 96 GLU A CA 1
ATOM 749 C C . GLU A 1 96 ? 2.186 -21.437 -10.652 1.00 46.44 96 GLU A C 1
ATOM 751 O O . GLU A 1 96 ? 1.698 -20.730 -9.770 1.00 46.44 96 GLU A O 1
ATOM 756 N N . SER A 1 97 ? 3.389 -21.992 -10.526 1.00 52.22 97 SER A N 1
ATOM 757 C CA . SER A 1 97 ? 4.292 -21.690 -9.421 1.00 52.22 97 SER A CA 1
ATOM 758 C C . SER A 1 97 ? 4.940 -20.331 -9.630 1.00 52.22 97 SER A C 1
ATOM 760 O O . SER A 1 97 ? 5.604 -20.102 -10.636 1.00 52.22 97 SER A O 1
ATOM 762 N N . ASP A 1 98 ? 4.823 -19.460 -8.632 1.00 59.31 98 ASP A N 1
ATOM 763 C CA . ASP A 1 98 ? 5.554 -18.189 -8.570 1.00 59.31 98 ASP A CA 1
ATOM 764 C C . ASP A 1 98 ? 6.985 -18.355 -8.024 1.00 59.31 98 ASP A C 1
ATOM 766 O O . ASP A 1 98 ? 7.655 -17.378 -7.683 1.00 59.31 98 ASP A O 1
ATOM 770 N N . SER A 1 99 ? 7.447 -19.595 -7.842 1.00 58.53 99 SER A N 1
ATOM 771 C CA . SER A 1 99 ? 8.775 -19.867 -7.298 1.00 58.53 99 SER A CA 1
ATOM 772 C C . SER A 1 99 ? 9.832 -19.695 -8.380 1.00 58.53 99 SER A C 1
ATOM 774 O O . SER A 1 99 ? 9.655 -20.108 -9.525 1.00 58.53 99 SER A O 1
ATOM 776 N N . ARG A 1 100 ? 10.995 -19.154 -8.004 1.00 55.75 100 ARG A N 1
ATOM 777 C CA . ARG A 1 100 ? 12.177 -19.229 -8.865 1.00 55.75 100 ARG A CA 1
ATOM 778 C C . ARG A 1 100 ? 12.452 -20.704 -9.157 1.00 55.75 100 ARG A C 1
ATOM 780 O O . ARG A 1 100 ? 12.546 -21.485 -8.211 1.00 55.75 100 ARG A O 1
ATOM 787 N N . LEU A 1 101 ? 12.601 -21.058 -10.436 1.00 60.88 101 LEU A N 1
ATOM 788 C CA . LEU A 1 101 ? 13.012 -22.397 -10.866 1.00 60.88 101 LEU A CA 1
ATOM 789 C C . LEU A 1 101 ? 14.249 -22.822 -10.063 1.00 60.88 101 LEU A C 1
ATOM 791 O O . LEU A 1 101 ? 15.352 -22.303 -10.259 1.00 60.88 101 LEU A O 1
ATOM 795 N N . ALA A 1 102 ? 14.046 -23.722 -9.103 1.00 60.62 102 ALA A N 1
ATOM 796 C CA . ALA A 1 102 ? 15.134 -24.353 -8.380 1.00 60.62 102 ALA A CA 1
ATOM 797 C C . ALA A 1 102 ? 15.814 -25.367 -9.307 1.00 60.62 102 ALA A C 1
ATOM 799 O O . ALA A 1 102 ? 15.194 -25.891 -10.236 1.00 60.62 102 ALA A O 1
ATOM 800 N N . LEU A 1 103 ? 17.089 -25.676 -9.047 1.00 58.59 103 LEU A N 1
ATOM 801 C CA . LEU A 1 103 ? 17.682 -26.870 -9.646 1.00 58.59 103 LEU A CA 1
ATOM 802 C C . LEU A 1 103 ? 16.801 -28.071 -9.283 1.00 58.59 103 LEU A C 1
ATOM 804 O O . LEU A 1 103 ? 16.442 -28.235 -8.117 1.00 58.59 103 LEU A O 1
ATOM 808 N N . LEU A 1 104 ? 16.485 -28.914 -10.268 1.00 59.19 104 LEU A N 1
ATOM 809 C CA . LEU A 1 104 ? 15.832 -30.198 -10.031 1.00 59.19 104 LEU A CA 1
ATOM 810 C C . LEU A 1 104 ? 16.742 -31.059 -9.150 1.00 59.19 104 LEU A C 1
ATOM 812 O O . LEU A 1 104 ? 17.652 -31.725 -9.638 1.00 59.19 104 LEU A O 1
ATOM 816 N N . VAL A 1 105 ? 16.500 -31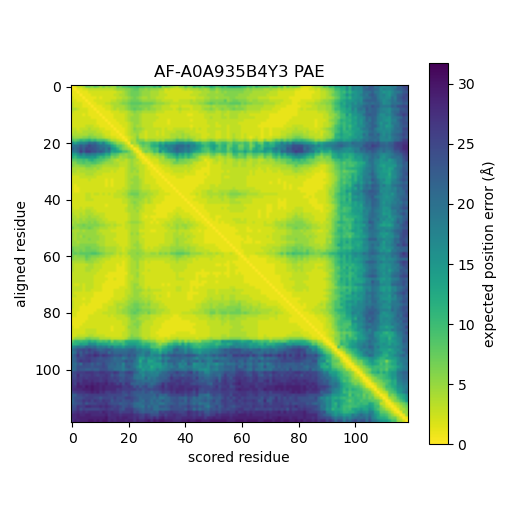.035 -7.841 1.00 60.84 105 VAL A N 1
ATOM 817 C CA . VAL A 1 105 ? 17.075 -32.002 -6.909 1.00 60.84 105 VAL A CA 1
ATOM 818 C C . VAL A 1 105 ? 16.158 -33.225 -6.930 1.00 60.84 105 VAL A C 1
ATOM 820 O O . VAL A 1 105 ? 14.976 -33.093 -6.593 1.00 60.84 105 VAL A O 1
ATOM 823 N N . PRO A 1 106 ? 16.645 -34.415 -7.330 1.00 51.41 106 PRO A N 1
ATOM 824 C CA . PRO A 1 106 ? 15.842 -35.631 -7.286 1.00 51.41 106 PRO A CA 1
ATOM 825 C C . PRO A 1 106 ? 15.275 -35.841 -5.874 1.00 51.41 106 PRO A C 1
ATOM 827 O O . PRO A 1 106 ? 16.027 -35.902 -4.905 1.00 51.41 106 PRO A O 1
ATOM 830 N N . GLY A 1 107 ? 13.946 -35.907 -5.756 1.00 59.84 107 GLY A N 1
ATOM 831 C CA . GLY A 1 107 ? 13.237 -36.056 -4.477 1.00 59.84 107 GLY A CA 1
ATOM 832 C C . GLY A 1 107 ? 12.884 -34.754 -3.738 1.00 59.84 107 GLY A C 1
ATOM 833 O O . GLY A 1 107 ? 12.192 -34.826 -2.727 1.00 59.84 107 GLY A O 1
ATOM 834 N N . GLY A 1 108 ? 13.300 -33.579 -4.232 1.00 60.28 108 GLY A N 1
ATOM 835 C CA . GLY A 1 108 ? 13.044 -32.283 -3.580 1.00 60.28 108 GLY A CA 1
ATOM 836 C C . GLY A 1 108 ? 11.621 -31.741 -3.764 1.00 60.28 108 GLY A C 1
ATOM 837 O O . GLY A 1 108 ? 11.084 -31.104 -2.861 1.00 60.28 108 GLY A O 1
ATOM 838 N N . GLY A 1 109 ? 10.973 -32.049 -4.893 1.00 59.94 109 GLY A N 1
ATOM 839 C CA . GLY A 1 109 ? 9.661 -31.486 -5.234 1.00 59.94 109 GLY A CA 1
ATOM 840 C C . GLY A 1 109 ? 9.654 -29.951 -5.244 1.00 59.94 109 GLY A C 1
ATOM 841 O O . GLY A 1 109 ? 10.699 -29.309 -5.177 1.00 59.94 109 GLY A O 1
ATOM 842 N N . GLU A 1 110 ? 8.468 -29.357 -5.337 1.00 59.72 110 GLU A N 1
ATOM 843 C CA . GLU A 1 110 ? 8.286 -27.911 -5.216 1.00 59.72 110 GLU A CA 1
ATOM 844 C C . GLU A 1 110 ? 7.574 -27.590 -3.893 1.00 59.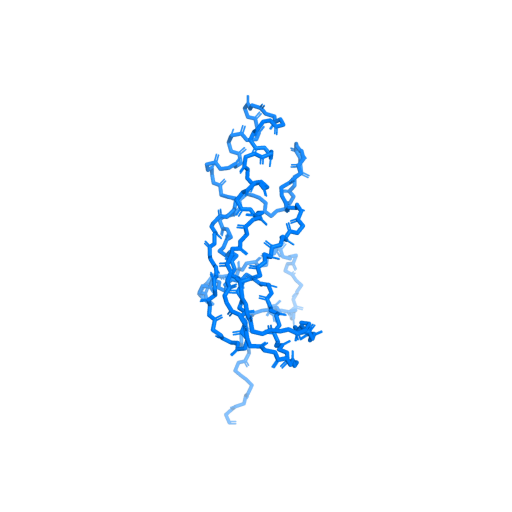72 110 GLU A C 1
ATOM 846 O O . GLU A 1 110 ? 6.525 -28.162 -3.595 1.00 59.72 110 GLU A O 1
ATOM 851 N N . ASP A 1 111 ? 8.147 -26.694 -3.083 1.00 60.53 111 ASP A N 1
ATOM 852 C CA . ASP A 1 111 ? 7.669 -26.381 -1.722 1.00 60.53 111 ASP A CA 1
ATOM 853 C C . ASP A 1 111 ? 6.299 -25.685 -1.678 1.00 60.53 111 ASP A C 1
ATOM 855 O O . ASP A 1 111 ? 5.630 -25.697 -0.646 1.00 60.53 111 ASP A O 1
ATOM 859 N N . ARG A 1 112 ? 5.872 -25.057 -2.781 1.00 57.34 112 ARG A N 1
ATOM 860 C CA . ARG A 1 112 ? 4.653 -24.229 -2.835 1.00 57.34 112 ARG A CA 1
ATOM 861 C C . ARG A 1 112 ? 3.480 -24.868 -3.578 1.00 57.34 112 ARG A C 1
ATOM 863 O O . ARG A 1 112 ? 2.416 -24.253 -3.656 1.00 57.34 112 ARG A O 1
ATOM 870 N N . VAL A 1 113 ? 3.630 -26.109 -4.044 1.00 55.56 113 VAL A N 1
ATOM 871 C CA . VAL A 1 113 ? 2.491 -26.932 -4.468 1.00 55.56 113 VAL A CA 1
ATOM 872 C C . VAL A 1 113 ? 1.905 -27.596 -3.232 1.00 55.56 113 VAL A C 1
ATOM 874 O O . VAL A 1 113 ? 2.620 -28.243 -2.466 1.00 55.56 113 VAL A O 1
ATOM 877 N N . LEU A 1 114 ? 0.591 -27.456 -3.042 1.00 47.88 114 LEU A N 1
ATOM 878 C CA . LEU A 1 114 ? -0.148 -28.205 -2.028 1.00 47.88 114 LEU A CA 1
ATOM 879 C C . LEU A 1 114 ? 0.103 -29.703 -2.227 1.00 47.88 114 LEU A C 1
ATOM 881 O O . LEU A 1 114 ? -0.404 -30.321 -3.162 1.00 47.88 114 LEU A O 1
ATOM 885 N N . LYS A 1 115 ? 0.897 -30.292 -1.332 1.00 55.59 115 LYS A N 1
ATOM 886 C CA . LYS A 1 115 ? 1.060 -31.741 -1.263 1.00 55.59 115 LYS A CA 1
ATOM 887 C C . LYS A 1 115 ? -0.233 -32.308 -0.689 1.00 55.59 115 LYS A C 1
ATOM 889 O O . LYS A 1 115 ? -0.580 -32.032 0.457 1.00 55.59 115 LYS A O 1
ATOM 894 N N . VAL A 1 116 ? -0.954 -33.094 -1.485 1.00 52.41 116 VAL A N 1
ATOM 895 C CA . VAL A 1 116 ? -2.039 -33.933 -0.967 1.00 52.41 116 VAL A CA 1
ATOM 896 C C . VAL A 1 116 ? -1.383 -35.048 -0.161 1.00 52.41 116 VAL A C 1
ATOM 898 O O . VAL A 1 116 ? -0.949 -36.061 -0.703 1.00 52.41 116 VAL A O 1
ATOM 901 N N . THR A 1 117 ? -1.227 -34.827 1.139 1.00 50.56 117 THR A N 1
ATOM 902 C CA . THR A 1 117 ? -0.755 -35.857 2.063 1.00 50.56 117 THR A CA 1
ATOM 903 C C . THR A 1 117 ? -1.944 -36.670 2.568 1.00 50.56 117 THR A C 1
ATOM 905 O O . THR A 1 117 ? -2.718 -36.184 3.388 1.00 50.56 117 THR A O 1
ATOM 908 N N . ASN A 1 118 ? -1.988 -37.926 2.108 1.00 38.22 118 ASN A N 1
ATOM 909 C CA . ASN A 1 118 ? -2.729 -39.083 2.630 1.00 38.22 118 ASN A CA 1
ATOM 910 C C . ASN A 1 118 ? -4.151 -39.362 2.077 1.00 38.22 118 ASN A C 1
ATOM 912 O O . ASN A 1 118 ? -5.039 -38.516 2.160 1.00 38.22 118 ASN A O 1
ATOM 916 N N . PHE A 1 119 ? -4.339 -40.596 1.578 1.00 45.22 119 PHE A N 1
ATOM 917 C CA . PHE A 1 119 ? -5.617 -41.320 1.463 1.00 45.22 119 PHE A CA 1
ATOM 918 C C . PHE A 1 119 ? -5.729 -42.313 2.624 1.00 45.22 119 PHE A C 1
ATOM 920 O O . PHE A 1 119 ? -4.662 -42.813 3.057 1.00 45.22 119 PHE A O 1
#

Mean predicted aligned error: 9.74 Å

Solvent-accessible surface area (backbone atoms only — not comparable to full-atom values): 7476 Å² total; per-residue (Å²): 90,81,45,73,38,93,48,71,45,80,46,73,46,71,53,79,76,78,60,62,75,101,76,52,91,70,33,73,39,72,39,45,37,38,32,26,51,72,83,42,77,68,47,75,47,82,46,38,11,70,68,48,39,50,37,30,75,76,60,43,62,63,44,30,53,57,58,30,53,72,39,39,78,44,65,44,75,48,61,54,42,80,42,42,44,45,76,48,68,63,80,75,65,89,90,56,80,90,65,78,88,67,82,90,50,91,91,64,78,65,92,84,57,87,75,86,81,82,133

Secondary structure (DSSP, 8-state):
-EEEESSSEEEEE-PPP---SS--TTTTS-EEEEEEETTEEEEEEEE-HHHHHHHHHHHTHHHHHHHHHHTS-EEEEE-SEEEEEEEEEPPPPTTS--S------TTT--TTS------

Sequence (119 aa):
MDHIFPADGEYELNINNMARALWVEGMEFENQLVALVDGVKVYEASIGGDVDQKAIDQKGDAPVDAINTRLKNIRFRAKAGQHRVVVTFRARSHAESDSRLALLVPGGGEDRVLKVTNF

pLDDT: mean 83.29, std 17.34, range [38.22, 98.12]

Nearest PDB structures (foldseek):
  2wsh-assembly1_D  TM=2.539E-01  e=8.172E-02  Tequatrovirus T4
  2wsh-assembly1_C  TM=2.282E-01  e=1.048E-01  Tequatrovirus T4
  1yd1-assembly1_A  TM=3.687E-01  e=2.359E+00  Thermotoga maritima
  8h2i-assembly1_bD  TM=2.374E-01  e=3.026E+00  Paramecium bursaria Chlorella virus 1
  8h2i-assembly1_bE  TM=2.757E-01  e=7.237E+00  Paramecium bursaria Chlorella virus 1

Radius of gyration: 18.5 Å; Cα contacts (8 Å, |Δi|>4): 169; chains: 1; bounding box: 31×51×40 Å